Protein 5MPV (pdb70)

B-factor: mean 49.89, std 18.66, range [27.46, 120.82]

Solvent-accessible surface area: 6714 Å² total; per-residue (Å²): 147,120,123,51,96,107,112,156,81,100,99,92,155,82,66,62,106,95,103,61,125,39,133,141,72,15,96,62,26,43,60,90,23,139,67,78,107,93,92,33,54,102,135,64,57,116,62,142,38,120,133,27,34,94,190,57,37,150,124,27,113,114,0,92,85,67,3,60,92,10,56,123,83,16,138,46,135,169

Foldseek 3Di:
DVVCVVVVVVVVVVVVVVVVVLVVLLVVLLVVQVVPVVVDDDSDPPVVLVVCLVVQCVVPPVSNVVSVVSNVSNDDDD

Sequence (78 aa):
LPEIVTLREEIDRLDAEILALVKRRAEVSSQAIGKARMASGGPRRLDHSREMKIIERYSSEELGPVGKDLAILLLLRLGRGPD

Nearest PDB structures (foldseek):
  5mpv-assembly1_D-2  TM=1.013E+00  e=5.213E-11  Mycobacterium tuberculosis H37Rv
  6ygt-assembly1_AAA-2  TM=9.479E-01  e=1.224E-08  Mycobacterium tuberculosis H37Rv
  2vkl-assembly1_A-2  TM=9.465E-01  e=3.380E-08  Mycobacterium tuberculosis H37Rv
  5ckx-assembly1_D  TM=9.292E-01  e=7.241E-08  Mycobacterium tuberculosis H37Rv

Structure (mmCIF, N/CA/C/O backbone):
data_5MPV
#
_entry.id   5MPV
#
_cell.length_a   54.587
_cell.length_b   54.587
_cell.length_c   63.217
_cell.angle_alpha   90.00
_cell.angle_beta   90.00
_cell.angle_gamma   120.00
#
_symmetry.space_group_name_H-M   'P 64'
#
loop_
_entity.id
_entity.type
_entity.pdbx_description
1 polymer 'Intracellular chorismate mutase'
2 water water
#
loop_
_atom_site.group_PDB
_atom_site.id
_atom_site.type_symbol
_atom_site.label_atom_id
_atom_site.label_alt_id
_atom_site.label_comp_id
_atom_site.label_asym_id
_atom_site.label_entity_id
_atom_site.label_seq_id
_atom_site.pdbx_PDB_ins_code
_atom_site.Cartn_x
_atom_site.Cartn_y
_atom_site.Cartn_z
_atom_site.occupancy
_atom_site.B_iso_or_equiv
_atom_site.auth_seq_id
_atom_site.auth_comp_id
_atom_site.auth_asym_id
_atom_site.auth_atom_id
_atom_site.pdbx_PDB_model_num
ATOM 1 N N . LEU A 1 11 ? 54.075 73.541 53.358 1.00 90.93 1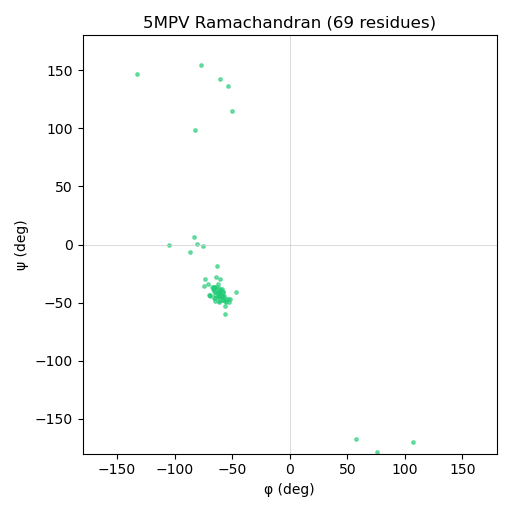1 LEU D N 1
ATOM 2 C CA . LEU A 1 11 ? 55.193 73.845 52.405 1.00 98.97 11 LEU D CA 1
ATOM 3 C C . LEU A 1 11 ? 54.726 73.602 50.948 1.00 99.31 11 LEU D C 1
ATOM 4 O O . LEU A 1 11 ? 54.118 72.574 50.667 1.00 106.22 11 LEU D O 1
ATOM 9 N N . PRO A 1 12 ? 54.966 74.567 50.034 1.00 105.81 12 PRO D N 1
ATOM 10 C CA . PRO A 1 12 ? 54.625 74.313 48.621 1.00 99.69 12 PRO D CA 1
ATOM 11 C C . PRO A 1 12 ? 55.535 73.291 47.940 1.00 86.88 12 PRO D C 1
ATOM 12 O O . PRO A 1 12 ? 55.074 72.544 47.077 1.00 73.02 12 PRO D O 1
ATOM 16 N N . GLU A 1 13 ? 56.817 73.282 48.323 1.00 73.64 13 GLU D N 1
ATOM 17 C CA . GLU A 1 13 ? 57.804 72.394 47.713 1.00 74.07 13 GLU D CA 1
ATOM 18 C C . GLU A 1 13 ? 57.708 70.929 48.152 1.00 68.90 13 GLU D C 1
ATOM 19 O O . GLU A 1 13 ? 58.531 70.179 47.725 1.00 61.18 13 GLU D O 1
ATOM 25 N N . ILE A 1 14 ? 56.773 70.552 49.053 1.00 55.03 14 ILE D N 1
ATOM 26 C CA . ILE A 1 14 ? 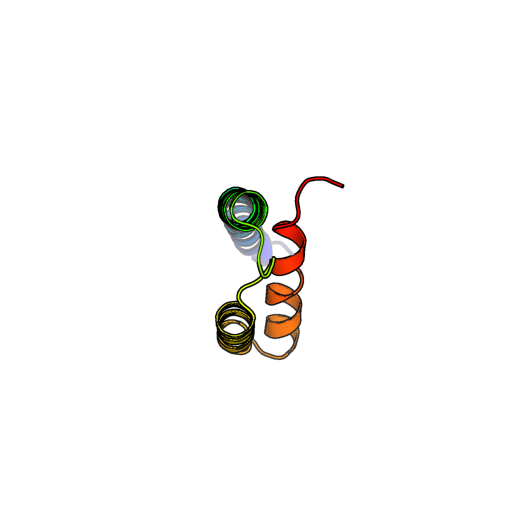56.546 69.157 49.411 1.00 52.52 14 ILE D CA 1
ATOM 27 C C . ILE A 1 14 ? 55.266 68.540 48.792 1.00 44.97 14 ILE D C 1
ATOM 28 O O . ILE A 1 14 ? 55.014 67.353 49.046 1.00 39.19 14 ILE D O 1
ATOM 33 N N . VAL A 1 15 ? 54.478 69.308 48.010 1.00 39.37 15 VAL D N 1
ATOM 34 C CA . VAL A 1 15 ? 53.252 68.837 47.320 1.00 40.47 15 VAL D CA 1
ATOM 35 C C . VAL A 1 15 ? 53.505 67.577 46.486 1.00 35.64 15 VAL D C 1
ATOM 36 O O . VAL A 1 15 ? 52.801 66.572 46.607 1.00 35.83 15 VAL D O 1
ATOM 40 N N . THR A 1 16 ? 54.565 67.576 45.702 1.00 37.14 16 THR D N 1
ATOM 41 C CA . THR A 1 16 ? 54.868 66.404 44.836 1.00 36.71 16 THR D CA 1
ATOM 42 C C . THR A 1 16 ? 55.424 65.230 45.663 1.00 37.69 16 THR D C 1
ATOM 43 O O . THR A 1 16 ? 55.171 64.093 45.346 1.00 35.85 16 THR D O 1
ATOM 47 N N . LEU A 1 17 ? 56.220 65.502 46.707 1.00 33.11 17 LEU D N 1
ATOM 48 C CA . LEU A 1 17 ? 56.652 64.441 47.621 1.00 35.21 17 LEU D CA 1
ATOM 49 C C . LEU A 1 17 ? 55.472 63.826 48.282 1.00 34.32 17 LEU D C 1
ATOM 50 O O . LEU A 1 17 ? 55.439 62.625 48.386 1.00 32.03 17 LEU D O 1
ATOM 55 N N . ARG A 1 18 ? 54.489 64.597 48.687 1.00 31.06 18 ARG D N 1
ATOM 56 C CA . ARG A 1 18 ? 53.296 64.005 49.252 1.00 37.70 18 ARG D CA 1
ATOM 57 C C . ARG A 1 18 ? 52.492 63.169 48.284 1.00 36.99 18 ARG D C 1
ATOM 58 O O . ARG A 1 18 ? 51.930 62.138 48.665 1.00 31.89 18 ARG D O 1
ATOM 66 N N . GLU A 1 19 ? 52.429 63.611 47.020 1.00 30.73 19 GLU D N 1
ATOM 67 C CA . GLU A 1 19 ? 51.866 62.735 45.988 1.00 29.41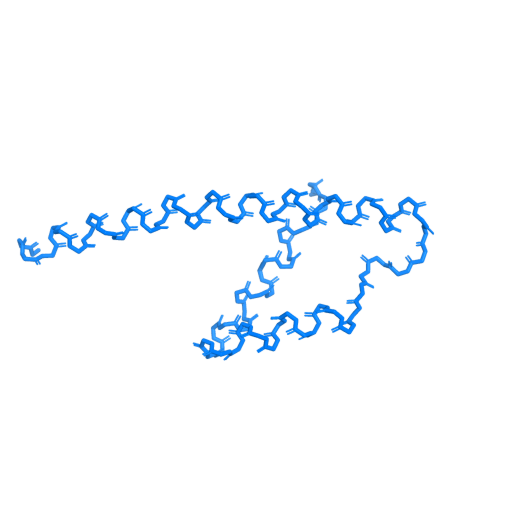 19 GLU D CA 1
ATOM 68 C C . GLU A 1 19 ? 52.574 61.391 45.917 1.00 29.94 19 GLU D C 1
ATOM 69 O O . GLU A 1 19 ? 51.912 60.344 45.774 1.00 33.78 19 GLU D O 1
ATOM 75 N N . GLU A 1 20 ? 53.901 61.407 45.904 1.00 30.98 20 GLU D N 1
ATOM 76 C CA . GLU A 1 20 ? 54.604 60.154 45.827 1.00 30.89 20 GLU D CA 1
ATOM 77 C C . GLU A 1 20 ? 54.275 59.269 47.035 1.00 32.70 20 GLU D C 1
ATOM 78 O O . GLU A 1 20 ? 54.074 58.055 46.887 1.00 32.56 20 GLU D O 1
ATOM 84 N N . ILE A 1 21 ? 54.251 59.849 48.231 1.00 33.68 21 ILE D N 1
ATOM 85 C CA . ILE A 1 21 ? 53.822 59.041 49.378 1.00 30.06 21 ILE D CA 1
ATOM 86 C C . ILE A 1 21 ? 52.479 58.380 49.169 1.00 30.28 21 ILE D C 1
ATOM 87 O O . ILE A 1 21 ? 52.279 57.200 49.471 1.00 33.06 21 ILE D O 1
ATOM 92 N N . ASP A 1 22 ? 51.500 59.128 48.686 1.00 32.03 22 ASP D N 1
ATOM 93 C CA . ASP A 1 22 ? 50.196 58.556 48.492 1.00 33.29 22 ASP D CA 1
ATOM 94 C 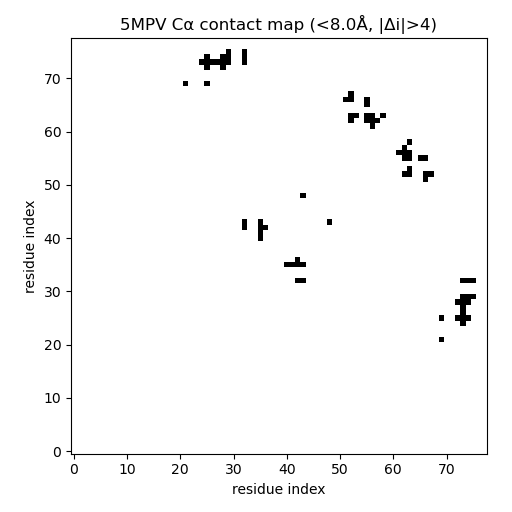C . ASP A 1 22 ? 50.161 57.420 47.505 1.00 31.53 22 ASP D C 1
ATOM 95 O O . ASP A 1 22 ? 49.420 56.446 47.711 1.00 31.26 22 ASP D O 1
ATOM 100 N N . ARG A 1 23 ? 50.964 57.546 46.441 1.00 31.91 23 ARG D N 1
ATOM 101 C CA . ARG A 1 23 ? 51.078 56.477 45.489 1.00 33.70 23 ARG D CA 1
ATOM 102 C C . ARG A 1 23 ? 51.747 55.190 46.084 1.00 33.49 23 ARG D C 1
ATOM 103 O O . ARG A 1 23 ? 51.265 54.095 45.893 1.00 33.38 23 ARG D O 1
ATOM 111 N N . LEU A 1 24 ? 52.833 55.383 46.799 1.00 29.99 24 LEU D N 1
ATOM 112 C CA . LEU A 1 24 ? 53.548 54.325 47.515 1.00 31.18 24 LEU D CA 1
ATOM 113 C C . LEU A 1 24 ? 52.609 53.629 48.491 1.00 33.78 24 LEU D C 1
ATOM 114 O O . LEU A 1 24 ? 52.562 52.384 48.544 1.00 32.56 24 LEU D O 1
ATOM 119 N N . ASP A 1 25 ? 51.814 54.407 49.233 1.00 33.22 25 ASP D N 1
ATOM 120 C CA . ASP A 1 25 ? 50.873 53.811 50.171 1.00 29.22 25 ASP D CA 1
ATOM 121 C C . ASP A 1 25 ? 49.782 53.009 49.485 1.00 34.63 25 ASP D C 1
ATOM 122 O O . ASP A 1 25 ? 49.403 51.960 49.982 1.00 31.41 25 ASP D O 1
ATOM 127 N N . ALA A 1 26 ? 49.306 53.447 48.350 1.00 35.20 26 ALA D N 1
ATOM 128 C CA . ALA A 1 26 ? 48.342 52.665 47.597 1.00 33.57 26 ALA D CA 1
ATOM 129 C C . ALA A 1 26 ? 48.911 51.282 47.233 1.00 32.44 26 ALA D C 1
ATOM 130 O O . ALA A 1 26 ? 48.216 50.231 47.395 1.00 32.09 26 ALA D O 1
ATOM 132 N N . GLU A 1 27 ? 50.144 51.258 46.764 1.00 32.28 27 GLU D N 1
ATOM 133 C CA . GLU A 1 27 ? 50.795 50.026 46.368 1.00 35.66 27 GLU D CA 1
ATOM 134 C C . GLU A 1 27 ? 51.137 49.116 47.571 1.00 34.16 27 GLU D C 1
ATOM 135 O O . GLU A 1 27 ? 50.987 47.916 47.491 1.00 33.39 27 GLU D O 1
ATOM 141 N N . ILE A 1 28 ? 51.653 49.720 48.636 1.00 33.22 28 ILE D N 1
ATOM 142 C CA . ILE A 1 28 ? 51.917 48.992 49.898 1.00 30.23 28 ILE D CA 1
ATOM 143 C C . ILE A 1 28 ? 50.681 48.347 50.375 1.00 30.88 28 ILE D C 1
ATOM 144 O O . ILE A 1 28 ? 50.659 47.156 50.710 1.00 30.23 28 ILE D O 1
ATOM 149 N N . LEU A 1 29 ? 49.616 49.101 50.496 1.00 31.89 29 LEU D N 1
ATOM 150 C CA . LEU A 1 29 ? 48.361 48.440 50.915 1.00 33.09 29 LEU D CA 1
ATOM 151 C C . LEU A 1 29 ? 47.829 47.297 50.062 1.00 35.15 29 LEU D C 1
ATOM 152 O O . LEU A 1 29 ? 47.393 46.254 50.590 1.00 32.97 29 LEU D O 1
ATOM 157 N N . ALA A 1 30 ? 47.891 47.420 48.756 1.00 32.85 30 ALA D N 1
ATOM 158 C CA . ALA A 1 30 ? 47.504 46.347 47.867 1.00 34.45 30 ALA D CA 1
ATOM 159 C C . ALA A 1 30 ? 48.412 45.127 48.091 1.00 35.76 30 ALA D C 1
ATOM 160 O O . ALA A 1 30 ? 47.952 44.014 48.112 1.00 33.28 30 ALA D O 1
ATOM 162 N N . LEU A 1 31 ? 49.708 45.363 48.234 1.00 32.26 31 LEU D N 1
ATOM 163 C CA . LEU A 1 31 ? 50.671 44.248 48.381 1.00 31.73 31 LEU D CA 1
ATOM 164 C C . LEU A 1 31 ? 50.481 43.536 49.741 1.00 31.87 31 LEU D C 1
ATOM 165 O O . LEU A 1 31 ? 50.471 42.310 49.828 1.00 31.75 31 LEU D O 1
ATOM 170 N N . VAL A 1 32 ? 50.315 44.330 50.802 1.00 35.31 32 VAL D N 1
ATOM 171 C CA . VAL A 1 32 ? 50.037 43.781 52.114 1.00 33.43 32 VAL D CA 1
ATOM 172 C C . VAL A 1 32 ? 48.724 42.924 52.163 1.00 30.60 32 VAL D C 1
ATOM 173 O O . VAL A 1 32 ? 48.650 41.849 52.766 1.00 32.42 32 VAL D O 1
ATOM 177 N N . LYS A 1 33 ? 47.683 43.454 51.523 1.00 34.54 33 LYS D N 1
ATOM 178 C CA . LYS A 1 33 ? 46.443 42.693 51.381 1.00 34.45 33 LYS D CA 1
ATOM 179 C C . LYS A 1 33 ? 46.617 41.445 50.654 1.00 35.27 33 LYS D C 1
ATOM 180 O O . LYS A 1 33 ? 46.122 40.406 51.143 1.00 32.69 33 LYS D O 1
ATOM 186 N N . ARG A 1 34 ? 47.366 41.464 49.533 1.00 33.78 34 ARG D N 1
ATOM 187 C CA . ARG A 1 34 ? 47.625 40.235 48.845 1.00 31.84 34 ARG D CA 1
ATOM 188 C C . ARG A 1 34 ? 48.457 39.285 49.681 1.00 32.90 34 ARG D C 1
ATOM 189 O O . ARG A 1 34 ? 48.236 38.077 49.671 1.00 30.55 34 ARG D O 1
ATOM 197 N N . ARG A 1 35 ? 49.480 39.811 50.319 1.00 33.49 35 ARG D N 1
ATOM 198 C CA . ARG A 1 35 ? 50.321 38.960 51.157 1.00 31.82 35 ARG D CA 1
ATOM 199 C C . ARG A 1 35 ? 49.468 38.260 52.276 1.00 29.80 35 ARG D C 1
ATOM 200 O O . ARG A 1 35 ? 49.710 37.077 52.573 1.00 32.39 35 ARG D O 1
ATOM 208 N N . ALA A 1 36 ? 48.541 39.000 52.858 1.00 33.85 36 ALA D N 1
ATOM 209 C CA . ALA A 1 36 ? 47.641 38.461 53.902 1.00 33.58 36 ALA D CA 1
ATOM 210 C C . ALA A 1 36 ? 46.808 37.325 53.298 1.00 35.50 36 ALA D C 1
ATOM 211 O O . ALA A 1 36 ? 46.725 36.228 53.871 1.00 35.61 36 ALA D O 1
ATOM 213 N N . GLU A 1 37 ? 46.315 37.498 52.068 1.00 34.90 37 GLU D N 1
ATOM 214 C CA . GLU A 1 37 ? 45.600 36.389 51.404 1.00 33.98 37 GLU D CA 1
ATOM 215 C C . GLU A 1 37 ? 46.397 35.170 51.172 1.00 33.01 37 GLU D C 1
ATOM 216 O O . GLU A 1 37 ? 45.943 34.070 51.455 1.00 38.48 37 GLU D O 1
ATOM 222 N N . VAL A 1 38 ? 47.623 35.326 50.677 1.00 32.58 38 VAL D N 1
ATOM 223 C CA . VAL A 1 38 ? 48.529 34.207 50.450 1.00 32.16 38 VAL D CA 1
ATOM 224 C C . VAL A 1 38 ? 48.918 33.519 51.776 1.00 32.89 38 VAL D C 1
ATOM 225 O O . VAL A 1 38 ? 48.876 32.242 51.866 1.00 32.80 38 VAL D O 1
ATOM 229 N N . SER A 1 39 ? 49.305 34.340 52.743 1.00 34.57 39 SER D N 1
ATOM 230 C CA A SER A 1 39 ? 49.646 33.831 54.096 0.50 33.31 39 SER D CA 1
ATOM 231 C CA B SER A 1 39 ? 49.678 33.797 54.073 0.50 35.39 39 SER D CA 1
ATOM 232 C C . SER A 1 39 ? 48.540 33.008 54.726 1.00 33.80 39 SER D C 1
ATOM 233 O O . SER A 1 39 ? 48.790 31.985 55.320 1.00 33.98 39 SER D O 1
ATOM 238 N N . GLN A 1 40 ? 47.314 33.489 54.573 1.00 36.57 40 GLN D N 1
ATOM 239 C CA . GLN A 1 40 ? 46.108 32.798 55.100 1.00 38.79 40 GLN D CA 1
ATOM 240 C C . GLN A 1 40 ? 45.849 31.504 54.376 1.00 46.20 40 GLN D C 1
ATOM 241 O O . GLN A 1 40 ? 45.524 30.478 55.001 1.00 41.89 40 GLN D O 1
ATOM 247 N N . ALA A 1 41 ? 46.110 31.481 53.058 1.00 43.13 41 ALA D N 1
ATOM 248 C CA . ALA A 1 4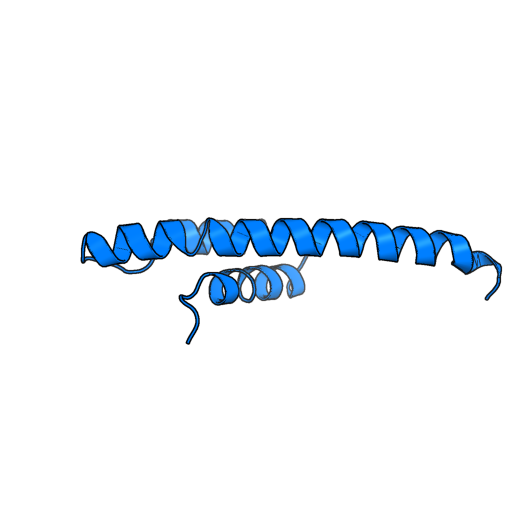1 ? 46.049 30.237 52.322 1.00 40.17 41 ALA D CA 1
ATOM 249 C C . ALA A 1 41 ? 47.098 29.286 52.775 1.00 40.01 41 ALA D C 1
ATOM 250 O O . ALA A 1 41 ? 46.825 28.086 52.863 1.00 42.48 41 ALA D O 1
ATOM 252 N N . ILE A 1 42 ? 48.314 29.747 53.042 1.00 37.13 42 ILE D N 1
ATOM 253 C CA . ILE A 1 42 ? 49.328 28.850 53.548 1.00 37.39 42 ILE D CA 1
ATOM 254 C C . ILE A 1 42 ? 48.859 28.267 54.973 1.00 40.34 42 ILE D C 1
ATOM 255 O O . ILE A 1 42 ? 49.060 27.052 55.270 1.00 43.22 42 ILE D O 1
ATOM 260 N N . GLY A 1 43 ? 48.270 29.137 55.782 1.00 40.76 43 GLY D N 1
ATOM 261 C CA . GLY A 1 43 ? 47.790 28.812 57.142 1.00 45.89 43 GLY D CA 1
ATOM 262 C C . GLY A 1 43 ? 46.720 27.733 57.072 1.00 51.77 43 GLY D C 1
ATOM 263 O O . GLY A 1 43 ? 46.810 26.723 57.816 1.00 50.31 43 GLY D O 1
ATOM 264 N N . LYS A 1 44 ? 45.733 27.938 56.184 1.00 51.60 44 LYS D N 1
ATOM 265 C CA . LYS A 1 44 ? 44.705 26.928 55.860 1.00 54.11 44 LYS D CA 1
ATOM 266 C C . LYS A 1 44 ? 45.291 25.620 55.383 1.00 51.35 44 LYS D C 1
ATOM 267 O O . LYS A 1 44 ? 44.898 24.573 55.909 1.00 57.15 44 LYS D O 1
ATOM 273 N N . ALA A 1 45 ? 46.234 25.599 54.443 1.00 49.37 45 ALA D N 1
ATOM 274 C CA . ALA A 1 45 ? 46.916 24.311 54.127 1.00 47.62 45 ALA D CA 1
ATOM 275 C C . ALA A 1 45 ? 47.645 23.645 55.323 1.00 55.93 45 ALA D C 1
ATOM 276 O O . ALA A 1 45 ? 47.726 22.412 55.433 1.00 55.40 45 ALA D O 1
ATOM 278 N N . ARG A 1 46 ? 48.272 24.454 56.166 1.00 52.90 46 ARG D N 1
ATOM 279 C CA . ARG A 1 46 ? 48.984 23.895 57.333 1.00 60.88 46 ARG D CA 1
ATOM 280 C C . ARG A 1 46 ? 48.025 23.322 58.379 1.00 59.97 46 ARG D C 1
ATOM 281 O O . ARG A 1 46 ? 48.278 22.258 58.925 1.00 64.17 46 ARG D O 1
ATOM 289 N N . MET A 1 47 ? 46.957 24.063 58.644 1.00 61.50 47 MET D N 1
ATOM 290 C CA . MET A 1 47 ? 45.845 23.649 59.492 1.00 65.66 47 MET D CA 1
ATOM 291 C C . MET A 1 47 ? 45.246 22.352 58.986 1.00 77.73 47 MET D C 1
ATOM 292 O O . MET A 1 47 ? 45.267 21.348 59.702 1.00 92.54 47 MET D O 1
ATOM 297 N N . ALA A 1 48 ? 44.753 22.362 57.750 1.00 75.70 48 ALA D N 1
ATOM 298 C CA . ALA A 1 48 ? 44.217 21.156 57.110 1.00 75.24 48 ALA D CA 1
ATOM 299 C C . ALA A 1 48 ? 45.156 19.954 57.282 1.00 71.93 48 ALA D C 1
ATOM 300 O O . ALA A 1 48 ? 44.693 18.872 57.571 1.00 95.08 48 ALA D O 1
ATOM 302 N N . SER A 1 49 ? 46.466 20.142 57.167 1.00 65.60 49 SER D N 1
ATOM 303 C CA . SER A 1 49 ? 47.403 19.023 57.300 1.00 71.07 49 SER D CA 1
ATOM 304 C C . SER A 1 49 ? 47.747 18.592 58.764 1.00 76.95 49 SER D C 1
ATOM 305 O O . SER A 1 49 ? 48.589 17.690 58.948 1.00 66.64 49 SER D O 1
ATOM 308 N N . GLY A 1 50 ? 47.170 19.246 59.789 1.00 74.45 50 GLY D N 1
ATOM 309 C CA . GLY A 1 50 ? 47.661 19.106 61.178 1.00 71.04 50 GLY D CA 1
ATOM 310 C C . GLY A 1 50 ? 49.137 19.514 61.232 1.00 76.61 50 GLY D C 1
ATOM 311 O O . GLY A 1 50 ? 49.656 20.082 60.265 1.00 87.27 50 GLY D O 1
ATOM 312 N N . GLY A 1 51 ? 49.842 19.215 62.321 1.00 62.38 51 GLY D N 1
ATOM 313 C CA . GLY A 1 51 ? 51.273 19.582 62.383 1.00 62.83 51 GLY D CA 1
ATOM 314 C C . GLY A 1 51 ? 51.472 21.083 62.632 1.00 48.58 51 GLY D C 1
ATOM 315 O O . GLY A 1 51 ? 50.489 21.818 62.780 1.00 57.77 51 GLY D O 1
ATOM 316 N N . PRO A 1 52 ? 52.728 21.525 62.681 1.00 49.50 52 PRO D N 1
ATOM 317 C CA . PRO A 1 52 ? 53.029 22.902 63.082 1.00 43.34 52 PRO D CA 1
ATOM 318 C C . PRO A 1 52 ? 52.246 23.927 62.260 1.00 51.36 52 PRO D C 1
ATOM 319 O O . PRO A 1 52 ? 52.083 23.757 61.026 1.00 46.10 52 PRO D O 1
ATOM 323 N N . ARG A 1 53 ? 51.705 24.937 62.940 1.00 41.73 53 ARG D N 1
ATOM 324 C CA A ARG A 1 53 ? 50.951 25.990 62.259 0.80 43.48 53 ARG D CA 1
ATOM 325 C CA B ARG A 1 53 ? 50.962 26.024 62.273 0.20 42.23 53 ARG D CA 1
ATOM 326 C C . ARG A 1 53 ? 51.879 26.983 61.542 1.00 47.01 53 ARG D C 1
ATOM 327 O O . ARG A 1 53 ? 51.420 27.763 60.649 1.00 47.03 53 ARG D O 1
ATOM 342 N N . LEU A 1 54 ? 53.175 26.960 61.913 1.00 38.98 54 LEU D N 1
ATOM 343 C CA . LEU A 1 54 ? 54.157 27.772 61.261 1.00 36.44 54 LEU D CA 1
ATOM 344 C C . LEU A 1 54 ? 55.322 26.911 60.954 1.00 41.90 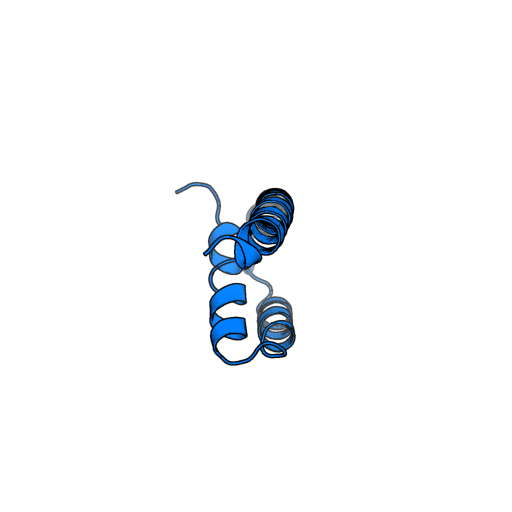54 LEU D C 1
ATOM 345 O O . LEU A 1 54 ? 55.573 25.955 61.673 1.00 40.01 54 LEU D O 1
ATOM 350 N N . ASP A 1 55 ? 55.974 27.214 59.843 1.00 41.33 55 ASP D N 1
ATOM 351 C CA . ASP A 1 55 ? 57.375 26.850 59.597 1.00 42.12 55 ASP D CA 1
ATOM 352 C C . ASP A 1 55 ? 58.307 27.846 60.243 1.00 38.45 55 ASP D C 1
ATOM 353 O O . ASP A 1 55 ? 58.613 28.898 59.737 1.00 35.37 55 ASP D O 1
ATOM 358 N N . HIS A 1 56 ? 58.820 27.491 61.436 1.00 35.85 56 HIS D N 1
ATOM 359 C CA . HIS A 1 56 ? 59.521 28.457 62.203 1.00 33.51 56 HIS D CA 1
ATOM 360 C C . HIS A 1 56 ? 60.829 28.900 61.525 1.00 31.11 56 HIS D C 1
ATOM 3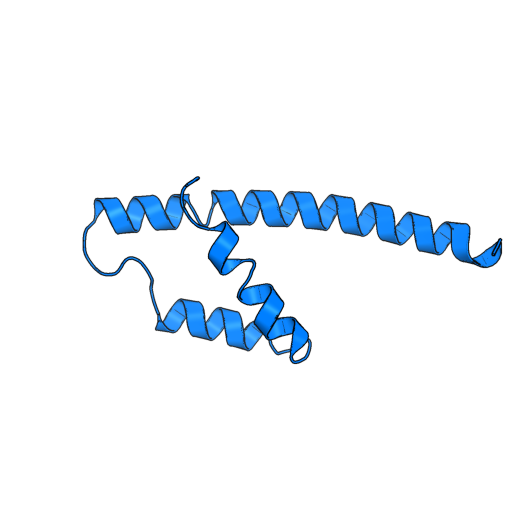61 O O . HIS A 1 56 ? 61.220 30.096 61.642 1.00 36.26 56 HIS D O 1
ATOM 368 N N . SER A 1 57 ? 61.535 27.947 60.927 1.00 36.51 57 SER D N 1
ATOM 369 C CA . SER A 1 57 ? 62.828 28.311 60.262 1.00 40.34 57 SER D CA 1
ATOM 370 C C . SER A 1 57 ? 62.527 29.340 59.122 1.00 37.03 57 SER D C 1
ATOM 371 O O . SER A 1 57 ? 63.127 30.350 59.054 1.00 37.51 57 SER D O 1
ATOM 374 N N . ARG A 1 58 ? 61.552 29.023 58.295 1.00 37.50 58 ARG D N 1
ATOM 375 C CA . ARG A 1 58 ? 61.047 29.926 57.206 1.00 40.80 58 ARG D CA 1
ATOM 376 C C . ARG A 1 58 ? 60.662 31.323 57.743 1.00 38.33 58 ARG D C 1
ATOM 377 O O . ARG A 1 58 ? 61.113 32.368 57.249 1.00 36.50 58 ARG D O 1
ATOM 385 N N . GLU A 1 59 ? 59.869 31.351 58.831 1.00 35.36 59 GLU D N 1
ATOM 386 C CA . GLU A 1 59 ? 59.415 32.635 59.365 1.00 36.30 59 GLU D CA 1
ATOM 387 C C . GLU A 1 59 ? 60.531 33.434 59.899 1.00 35.41 59 GLU D C 1
ATOM 388 O O . GLU A 1 59 ? 60.563 34.671 59.755 1.00 33.07 59 GLU D O 1
ATOM 394 N N . MET A 1 60 ? 61.492 32.771 60.558 1.00 36.87 60 MET D N 1
ATOM 395 C CA . MET A 1 60 ? 62.690 33.463 61.054 1.00 40.84 60 MET D CA 1
ATOM 396 C C . MET A 1 60 ? 63.560 34.048 59.942 1.00 38.21 60 MET D C 1
ATOM 397 O O . MET A 1 60 ? 64.089 35.153 60.079 1.00 40.17 60 MET D O 1
ATOM 402 N N . LYS A 1 61 ? 63.639 33.333 58.841 1.00 41.75 61 LYS D N 1
ATOM 403 C CA . LYS A 1 61 ? 64.411 33.817 57.669 1.00 42.57 61 LYS D CA 1
ATOM 404 C C . LYS A 1 61 ? 63.759 35.051 57.086 1.00 44.47 61 LYS D C 1
ATOM 405 O O . LYS A 1 61 ? 64.427 36.011 56.745 1.00 37.28 61 LYS D O 1
ATOM 411 N N . ILE A 1 62 ? 62.419 35.088 57.100 1.00 37.44 62 ILE D N 1
ATOM 412 C CA . ILE A 1 62 ? 61.688 36.301 56.602 1.00 33.54 62 ILE D CA 1
ATOM 413 C C . ILE A 1 62 ? 62.001 37.440 57.505 1.00 35.75 62 ILE D C 1
ATOM 414 O O . ILE A 1 62 ? 62.244 38.596 57.054 1.00 36.92 62 ILE D O 1
ATOM 419 N N . ILE A 1 63 ? 61.943 37.213 58.816 1.00 36.36 63 ILE D N 1
ATOM 420 C CA . ILE A 1 63 ? 62.210 38.277 59.724 1.00 33.29 63 ILE D CA 1
ATOM 421 C C . ILE A 1 63 ? 63.631 38.889 59.567 1.00 40.03 63 ILE D C 1
ATOM 422 O O . ILE A 1 63 ? 63.824 40.124 59.674 1.00 38.16 63 ILE D O 1
ATOM 427 N N . GLU A 1 64 ? 64.588 38.002 59.332 1.00 40.84 64 GLU D N 1
ATOM 428 C CA . GLU A 1 64 ? 65.991 38.398 59.117 1.00 48.77 64 GLU D CA 1
ATOM 429 C C . GLU A 1 64 ? 66.137 39.182 57.817 1.00 45.75 64 GLU D C 1
ATOM 430 O O . GLU A 1 64 ? 66.851 40.141 57.795 1.00 47.16 64 GLU D O 1
ATOM 436 N N . ARG A 1 65 ? 65.408 38.801 56.756 1.00 45.57 65 ARG D N 1
ATOM 437 C CA . ARG A 1 65 ? 65.428 39.592 55.480 1.00 47.08 65 ARG D CA 1
ATOM 438 C C . ARG A 1 65 ? 64.968 41.015 55.749 1.00 47.85 65 ARG D C 1
ATOM 439 O O . ARG A 1 65 ? 65.640 41.957 55.312 1.00 49.84 65 ARG D O 1
ATOM 447 N N . TYR A 1 66 ? 63.848 41.182 56.474 1.00 40.40 66 TYR D N 1
ATOM 448 C CA . TYR A 1 66 ? 63.301 42.497 56.795 1.00 37.98 66 TYR D CA 1
ATOM 449 C C . TYR A 1 66 ? 64.231 43.364 57.701 1.00 41.85 66 TYR D C 1
ATOM 450 O O . TYR A 1 66 ? 64.155 44.566 57.674 1.00 40.30 66 TYR D O 1
ATOM 459 N N . SER A 1 67 ? 65.054 42.739 58.517 1.00 48.39 67 SER D N 1
ATOM 460 C CA A SER A 1 67 ? 66.096 43.454 59.306 0.70 56.08 67 SER D CA 1
ATOM 461 C CA B SER A 1 67 ? 66.083 43.458 59.304 0.30 53.40 67 SER D CA 1
ATOM 462 C C . SER A 1 67 ? 67.100 44.255 58.478 1.00 54.38 67 SER D C 1
ATOM 463 O O . SER A 1 67 ? 67.744 45.123 59.007 1.00 63.37 67 SER D O 1
ATOM 468 N N . GLU A 1 68 ? 67.227 43.969 57.185 1.00 59.22 68 GLU D N 1
ATOM 469 C CA A GLU A 1 68 ? 67.940 44.843 56.237 0.50 62.85 68 GLU D CA 1
ATOM 470 C CA B GLU A 1 68 ? 67.968 44.846 56.277 0.50 62.06 68 GLU D CA 1
ATOM 471 C C . GLU A 1 68 ? 67.483 46.293 56.346 1.00 69.87 68 GLU D C 1
ATOM 472 O O . GLU A 1 68 ? 68.216 47.181 55.945 1.00 73.21 68 GLU D O 1
ATOM 483 N N . LEU A 1 69 ? 66.269 46.538 56.872 1.00 57.29 69 LEU D N 1
ATOM 484 C CA . LEU A 1 69 ? 65.777 47.884 57.019 1.00 58.59 69 LEU D CA 1
ATOM 485 C C . LEU A 1 69 ? 66.187 48.568 58.309 1.00 66.14 69 LEU D C 1
ATOM 486 O O . LEU A 1 69 ? 65.857 49.747 58.476 1.00 69.52 69 LEU D O 1
ATOM 491 N N . GLY A 1 70 ? 66.829 47.846 59.233 1.00 63.43 70 GLY D N 1
ATOM 492 C CA . GLY A 1 70 ? 66.917 48.275 60.632 1.00 63.92 70 GLY D CA 1
ATOM 493 C C . GLY A 1 70 ? 66.040 47.487 61.615 1.00 71.58 70 GLY D C 1
ATOM 494 O O . GLY A 1 70 ? 65.463 46.438 61.270 1.00 77.78 70 GLY D O 1
ATOM 495 N N . PRO A 1 71 ? 65.933 47.976 62.864 1.00 74.93 71 PRO D N 1
ATOM 496 C CA . PRO A 1 71 ? 65.103 47.310 63.876 1.00 68.93 71 PRO D CA 1
ATOM 497 C C . PRO A 1 71 ? 63.611 47.498 63.633 1.00 63.52 71 PRO D C 1
ATOM 498 O O . PRO A 1 71 ? 62.750 46.635 63.961 1.00 56.41 71 PRO D O 1
ATOM 502 N N . VAL A 1 72 ? 63.269 48.613 63.038 1.00 54.16 72 VAL D N 1
ATOM 503 C CA . VAL A 1 72 ? 61.917 48.796 62.647 1.00 52.70 72 VAL D CA 1
ATOM 504 C C . VAL A 1 72 ? 61.543 47.655 61.605 1.00 45.92 72 VAL D C 1
ATOM 505 O O . VAL A 1 72 ? 60.403 47.296 61.522 1.00 44.78 72 VAL D O 1
ATOM 509 N N . GLY A 1 73 ? 62.503 47.168 60.839 1.00 47.60 73 GLY D N 1
ATOM 510 C CA . GLY A 1 73 ? 62.331 46.152 59.850 1.00 46.86 73 GLY D CA 1
ATOM 511 C C . GLY A 1 73 ? 61.877 44.857 60.451 1.00 54.12 73 GLY D C 1
ATOM 512 O O . GLY A 1 73 ? 60.947 44.230 59.973 1.00 41.37 73 GLY D O 1
ATOM 513 N N . LYS A 1 74 ? 62.501 44.450 61.542 1.00 47.78 74 LYS D N 1
ATOM 514 C CA . LYS A 1 74 ? 61.987 43.309 62.282 1.00 44.82 74 LYS D CA 1
ATOM 515 C C . LYS A 1 74 ? 60.561 43.461 62.770 1.00 39.85 74 LYS D C 1
ATOM 516 O O . LYS A 1 74 ? 59.784 42.498 62.638 1.00 41.56 74 LYS D O 1
ATOM 522 N N . ASP A 1 75 ? 60.187 44.611 63.328 1.00 36.01 75 ASP D N 1
ATOM 523 C CA . ASP A 1 75 ? 58.855 44.809 63.736 1.00 37.97 75 ASP D CA 1
ATOM 524 C C . ASP A 1 75 ? 57.836 44.729 62.549 1.00 37.29 75 ASP D C 1
ATOM 525 O O . ASP A 1 75 ? 56.678 44.331 62.721 1.00 36.10 75 ASP D O 1
ATOM 530 N N . LEU A 1 76 ? 58.232 45.279 61.420 1.00 37.47 76 LEU D N 1
ATOM 531 C CA . LEU A 1 76 ? 57.404 45.177 60.191 1.00 35.19 76 LEU D CA 1
ATOM 532 C C . LEU A 1 76 ? 57.101 43.747 59.851 1.00 33.92 76 LEU D C 1
ATOM 533 O O . LEU A 1 76 ? 55.920 43.387 59.670 1.00 32.65 76 LEU D O 1
ATOM 538 N N . ALA A 1 77 ? 58.128 42.883 59.834 1.00 32.98 77 ALA D N 1
ATOM 539 C CA . ALA A 1 77 ? 57.932 41.487 59.516 1.00 36.26 77 ALA D CA 1
ATOM 540 C C . ALA A 1 77 ? 56.998 40.824 60.533 1.00 33.66 77 ALA D C 1
ATOM 541 O O . ALA A 1 77 ? 56.160 39.982 60.225 1.00 35.39 77 ALA D O 1
ATOM 543 N N . ILE A 1 78 ? 57.190 41.179 61.784 1.00 37.61 78 ILE D N 1
ATOM 544 C CA . ILE A 1 78 ? 56.312 40.750 62.822 1.00 35.23 78 ILE D CA 1
ATOM 545 C C . ILE A 1 78 ? 54.855 41.097 62.622 1.00 36.52 78 ILE D C 1
ATOM 546 O O . ILE A 1 78 ? 53.994 40.232 62.816 1.00 34.50 78 ILE D O 1
ATOM 551 N N A LEU A 1 79 ? 54.564 42.338 62.231 0.50 34.56 79 LEU D N 1
ATOM 552 N N B LEU A 1 79 ? 54.592 42.340 62.230 0.50 35.97 79 LEU D N 1
ATOM 553 C CA A LEU A 1 79 ? 53.217 42.734 61.897 0.50 33.86 79 LEU D CA 1
ATOM 554 C CA B LEU A 1 79 ? 53.274 42.798 61.898 0.50 35.70 79 LEU D CA 1
ATOM 555 C C A LEU A 1 79 ? 52.698 41.948 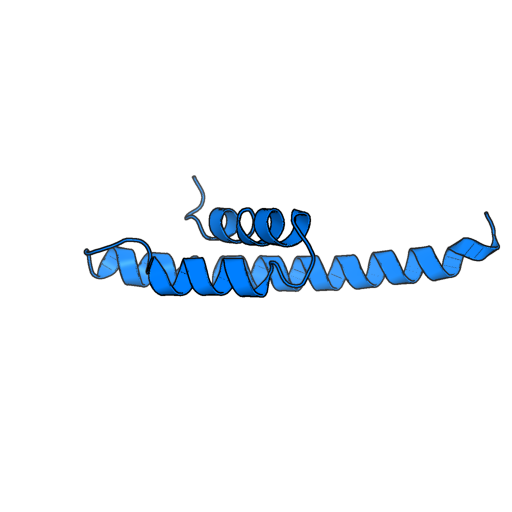60.709 0.50 33.54 79 LEU D C 1
ATOM 556 C C B LEU A 1 79 ? 52.699 42.040 60.694 0.50 34.54 79 LEU D C 1
ATOM 557 O O A LEU A 1 79 ? 51.557 41.466 60.721 0.50 33.66 79 LEU D O 1
ATOM 558 O O B LEU A 1 79 ? 51.516 41.684 60.683 0.50 34.82 79 LEU D O 1
ATOM 567 N N . LEU A 1 80 ? 53.526 41.799 59.674 1.00 32.69 80 LEU D N 1
ATOM 568 C CA . LEU A 1 80 ? 53.069 41.038 58.485 1.00 31.72 80 LEU D CA 1
ATOM 569 C C . LEU A 1 80 ? 52.730 39.587 58.861 1.00 35.55 80 LEU D C 1
ATOM 570 O O . LEU A 1 80 ? 51.773 38.995 58.371 1.00 33.17 80 LEU D O 1
ATOM 575 N N . LEU A 1 81 ? 53.505 39.010 59.759 1.00 35.62 81 LEU D N 1
ATOM 576 C CA . LEU A 1 81 ? 53.230 37.702 60.282 1.00 35.33 81 LEU D CA 1
ATOM 577 C C . LEU A 1 81 ? 51.836 37.673 60.943 1.00 34.99 81 LEU D C 1
ATOM 578 O O . LEU A 1 81 ? 51.046 36.736 60.680 1.00 38.05 81 LEU D O 1
ATOM 583 N N . ARG A 1 82 ? 51.514 38.648 61.780 1.00 34.69 82 ARG D N 1
ATOM 584 C CA . ARG A 1 82 ? 50.157 38.728 62.378 1.00 37.19 82 ARG D CA 1
ATOM 585 C C . ARG A 1 82 ? 49.029 38.914 61.359 1.00 42.53 82 ARG D C 1
ATOM 586 O O . ARG A 1 82 ? 47.914 38.425 61.555 1.00 39.70 82 ARG D O 1
ATOM 594 N N . LEU A 1 83 ? 49.303 39.639 60.275 1.00 39.17 83 LEU D N 1
ATOM 595 C CA . LEU A 1 83 ? 48.307 39.761 59.197 1.00 45.09 83 LEU D CA 1
ATOM 596 C C . LEU A 1 83 ? 48.011 38.462 58.563 1.00 41.73 83 LEU D C 1
ATOM 597 O O . LEU A 1 83 ? 46.999 38.337 57.936 1.00 48.93 83 LEU D O 1
ATOM 602 N N . GLY A 1 84 ? 48.852 37.451 58.712 1.00 40.96 84 GLY D N 1
ATOM 603 C CA . GLY A 1 84 ? 48.547 36.146 58.142 1.00 36.92 84 GLY D CA 1
ATOM 604 C C . GLY A 1 84 ? 47.642 35.241 58.936 1.00 43.68 84 GLY D C 1
ATOM 605 O O . GLY A 1 84 ? 47.415 34.096 58.569 1.00 43.37 84 GLY D O 1
ATOM 606 N N . ARG A 1 85 ? 47.094 35.759 60.027 1.00 38.66 85 ARG D N 1
ATOM 607 C CA . ARG A 1 85 ? 46.249 34.952 60.845 1.00 43.46 85 ARG D CA 1
ATOM 608 C C . ARG A 1 85 ? 44.869 34.823 60.195 1.00 47.09 85 ARG D C 1
ATOM 609 O O . ARG A 1 85 ? 44.471 35.735 59.480 1.00 43.53 85 ARG D O 1
ATOM 617 N N . GLY A 1 86 ? 44.134 33.751 60.479 1.00 57.67 86 GLY D N 1
ATOM 618 C CA . GLY A 1 86 ? 42.699 33.727 60.070 1.00 70.81 86 GLY D CA 1
ATOM 619 C C . GLY A 1 86 ? 41.942 34.873 60.742 1.00 78.89 86 GLY D C 1
ATOM 620 O O . GLY A 1 86 ? 42.255 35.206 61.885 1.00 71.29 86 GLY D O 1
ATOM 621 N N . PRO A 1 87 ? 40.966 35.525 60.046 1.00 106.87 87 PRO D N 1
ATOM 622 C CA . PRO A 1 87 ? 40.190 36.588 60.772 1.00 109.70 87 PRO D CA 1
ATOM 623 C C . PRO A 1 87 ? 39.602 36.144 62.164 1.00 111.22 87 PRO D C 1
ATOM 624 O O . PRO A 1 87 ? 38.783 35.219 62.231 1.00 97.32 87 PRO D O 1
ATOM 628 N N . ASP A 1 88 ? 40.093 36.763 63.252 1.00 116.14 88 ASP D N 1
ATOM 629 C CA . ASP A 1 88 ? 39.738 36.392 64.651 1.00 112.56 88 ASP D CA 1
ATOM 630 C C . ASP A 1 88 ? 39.576 37.623 65.544 1.00 116.29 88 ASP D C 1
ATOM 631 O O . ASP A 1 88 ? 38.686 37.669 66.389 1.00 120.82 88 ASP D O 1
#

Radius of gyration: 16.21 Å; Cα contacts (8 Å, |Δi|>4): 43; chains: 1; bounding box: 28×55×20 Å

Secondary structure (DSSP, 8-state):
-GGGHHHHHHHHHHHHHHHHHHHHHHHHHHHHHHHHHHT-S-SS-HHHHHHHHHHHGGG-HHHHHHHHHHHHHTS---